Protein AF-A0A533VM87-F1 (afdb_monomer)

Secondary structure (DSSP, 8-state):
-----------SS----------EE-TTT--EE-TT-SB-TTT--B-----S-----TT--EEE-TTT--EEETT-SB-TTT--B-

Structure (mmCIF, N/CA/C/O backbone):
data_AF-A0A533VM87-F1
#
_entry.id   AF-A0A533VM87-F1
#
loop_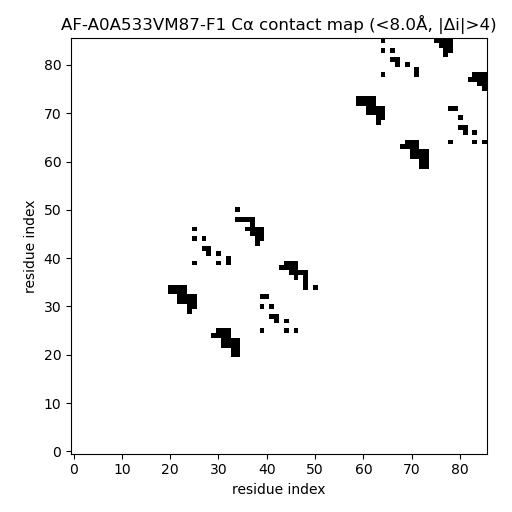
_atom_site.group_PDB
_atom_site.id
_atom_site.type_symbol
_atom_site.label_atom_id
_atom_site.label_alt_id
_atom_site.label_comp_id
_atom_site.label_asym_id
_atom_site.label_entity_id
_atom_site.label_seq_id
_atom_site.pdbx_PDB_ins_code
_atom_site.Cartn_x
_atom_site.Cartn_y
_atom_site.Cartn_z
_atom_site.occupancy
_atom_site.B_iso_or_equiv
_atom_site.auth_seq_id
_atom_site.auth_comp_id
_atom_site.auth_asym_id
_atom_site.auth_atom_id
_atom_site.pdbx_PDB_model_num
ATOM 1 N N . GLY A 1 1 ? 36.889 -53.227 -28.004 1.00 44.31 1 GLY A N 1
ATOM 2 C CA . GLY A 1 1 ? 37.052 -51.789 -27.735 1.00 44.31 1 GLY A CA 1
ATOM 3 C C . GLY A 1 1 ? 36.181 -51.429 -26.558 1.00 44.31 1 GLY A C 1
ATOM 4 O O . GLY A 1 1 ? 34.983 -51.655 -26.631 1.00 44.31 1 GLY A O 1
ATOM 5 N N . ALA A 1 2 ? 36.785 -50.971 -25.463 1.00 45.03 2 ALA A N 1
ATOM 6 C CA . ALA A 1 2 ? 36.073 -50.497 -24.283 1.00 45.03 2 ALA A CA 1
ATOM 7 C C . ALA A 1 2 ? 35.470 -49.113 -24.579 1.00 45.03 2 ALA A C 1
ATOM 9 O O . ALA A 1 2 ? 36.209 -48.165 -24.833 1.00 45.03 2 ALA A O 1
ATOM 10 N N . GLY A 1 3 ? 34.138 -49.016 -24.591 1.00 48.72 3 GLY A N 1
ATOM 11 C CA . GLY A 1 3 ? 33.402 -47.753 -24.651 1.00 48.72 3 GLY A CA 1
ATOM 12 C C . GLY A 1 3 ? 33.062 -47.303 -23.236 1.00 48.72 3 GLY A C 1
ATOM 13 O O . GLY A 1 3 ? 32.159 -47.848 -22.608 1.00 48.72 3 GLY A O 1
ATOM 14 N N . LEU A 1 4 ? 33.844 -46.361 -22.722 1.00 55.69 4 LEU A N 1
ATOM 15 C CA . LEU A 1 4 ? 33.704 -45.760 -21.400 1.00 55.69 4 LEU A CA 1
ATOM 16 C C . LEU A 1 4 ? 32.570 -44.723 -21.389 1.00 55.69 4 LEU A C 1
ATOM 18 O O . LEU A 1 4 ? 32.483 -43.898 -22.292 1.00 55.69 4 LEU A O 1
ATOM 22 N N . GLY A 1 5 ? 31.801 -44.700 -20.297 1.00 49.06 5 GLY A N 1
ATOM 23 C CA . GLY A 1 5 ? 31.255 -43.455 -19.754 1.00 49.06 5 GLY A CA 1
ATOM 24 C C . GLY A 1 5 ? 29.796 -43.148 -20.076 1.00 49.06 5 GLY A C 1
ATOM 25 O O . GLY A 1 5 ? 29.505 -42.201 -20.799 1.00 49.06 5 GLY A O 1
ATOM 26 N N . VAL A 1 6 ? 28.868 -43.863 -19.435 1.00 60.28 6 VAL A N 1
ATOM 27 C CA . VAL A 1 6 ? 27.526 -43.326 -19.163 1.00 60.28 6 VAL A CA 1
ATOM 28 C C . VAL A 1 6 ? 27.669 -42.141 -18.202 1.00 60.28 6 VAL A C 1
ATOM 30 O O . VAL A 1 6 ? 27.721 -42.286 -16.982 1.00 60.28 6 VAL A O 1
ATOM 33 N N . GLY A 1 7 ? 27.852 -40.960 -18.788 1.00 54.28 7 GLY A N 1
ATOM 34 C CA . GLY A 1 7 ? 28.001 -39.705 -18.078 1.00 54.28 7 GLY A CA 1
ATOM 35 C C . GLY A 1 7 ? 26.711 -39.316 -17.364 1.00 54.28 7 GLY A C 1
ATOM 36 O O . GLY A 1 7 ? 25.715 -39.003 -18.001 1.00 54.28 7 GLY A O 1
ATOM 37 N N . TYR A 1 8 ? 26.782 -39.350 -16.036 1.00 59.06 8 TYR A N 1
ATOM 38 C CA . TYR A 1 8 ? 26.229 -38.366 -15.109 1.00 59.06 8 TYR A CA 1
ATOM 39 C C . TYR A 1 8 ? 24.785 -37.901 -15.344 1.00 59.06 8 TYR A C 1
ATOM 41 O O . TYR A 1 8 ? 24.482 -37.039 -16.163 1.00 59.06 8 TYR A O 1
ATOM 49 N N . ALA A 1 9 ? 23.917 -38.403 -14.468 1.00 57.94 9 ALA A N 1
ATOM 50 C CA . ALA A 1 9 ? 22.675 -37.769 -14.070 1.00 57.94 9 ALA A CA 1
ATOM 51 C C . ALA A 1 9 ? 22.860 -36.260 -13.812 1.00 57.94 9 ALA A C 1
ATOM 53 O O . ALA A 1 9 ? 23.408 -35.864 -12.786 1.00 57.94 9 ALA A O 1
ATOM 54 N N . VAL A 1 10 ? 22.350 -35.410 -14.702 1.00 62.00 10 VAL A N 1
ATOM 55 C CA . VAL A 1 10 ? 21.950 -34.051 -14.332 1.00 62.00 10 VAL A CA 1
ATOM 56 C C . VAL A 1 10 ? 20.851 -33.575 -15.276 1.00 62.00 10 VAL A C 1
ATOM 58 O O . VAL A 1 10 ? 20.949 -33.697 -16.492 1.00 62.00 10 VAL A O 1
ATOM 61 N N . GLY A 1 11 ? 19.764 -33.077 -14.701 1.00 49.97 11 GLY A N 1
ATOM 62 C CA . GLY A 1 11 ? 18.583 -32.648 -15.450 1.00 49.97 11 GLY A CA 1
ATOM 63 C C . GLY A 1 11 ? 17.314 -32.552 -14.608 1.00 49.97 11 GLY A C 1
ATOM 64 O O . GLY A 1 11 ? 16.280 -32.122 -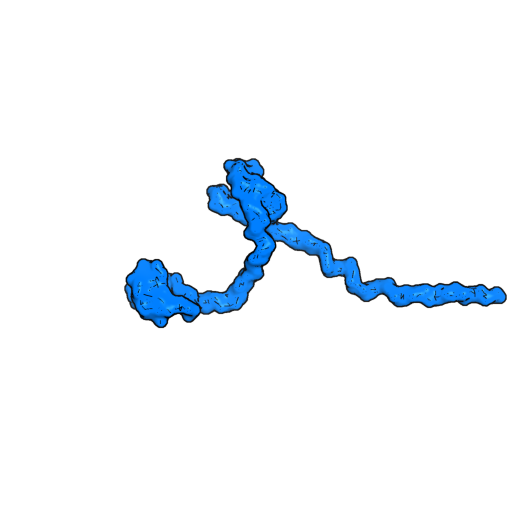15.107 1.00 49.97 11 GLY A O 1
ATOM 65 N N . GLY A 1 12 ? 17.374 -32.910 -13.322 1.00 55.38 12 GLY A N 1
ATOM 66 C CA . GLY A 1 12 ? 16.380 -32.471 -12.352 1.00 55.38 12 GLY A CA 1
ATOM 67 C C . GLY A 1 12 ? 16.507 -30.964 -12.094 1.00 55.38 12 GLY A C 1
ATOM 68 O O . GLY A 1 12 ? 17.526 -30.516 -11.583 1.00 55.38 12 GLY A O 1
ATOM 69 N N . ALA A 1 13 ? 15.444 -30.218 -12.406 1.00 53.34 13 ALA A N 1
ATOM 70 C CA . ALA A 1 13 ? 15.076 -28.943 -11.776 1.00 53.34 13 ALA A CA 1
ATOM 71 C C . ALA A 1 13 ? 15.931 -27.679 -12.049 1.00 53.34 13 ALA A C 1
ATOM 73 O O . ALA A 1 13 ? 16.437 -27.061 -11.118 1.00 53.34 13 ALA A O 1
ATOM 74 N N . MET A 1 14 ? 15.979 -27.184 -13.293 1.00 58.62 14 MET A N 1
ATOM 75 C CA . MET A 1 14 ? 16.523 -25.834 -13.576 1.00 58.62 14 MET A CA 1
ATOM 76 C C . MET A 1 14 ? 15.633 -24.935 -14.448 1.00 58.62 14 MET A C 1
ATOM 78 O O . MET A 1 14 ? 16.123 -24.200 -15.297 1.00 58.62 14 MET A O 1
ATOM 82 N N . ALA A 1 15 ? 14.316 -24.946 -14.217 1.00 51.41 15 ALA A N 1
ATOM 83 C CA . ALA A 1 15 ? 13.390 -24.015 -14.883 1.00 51.41 15 ALA A CA 1
ATOM 84 C C . ALA A 1 15 ? 12.488 -23.213 -13.924 1.00 51.41 15 ALA A C 1
ATOM 86 O O . ALA A 1 15 ? 11.535 -22.569 -14.356 1.00 51.41 15 ALA A O 1
ATOM 87 N N . GLN A 1 16 ? 12.779 -23.205 -12.622 1.00 50.81 16 GLN A N 1
ATOM 88 C CA . GLN A 1 16 ? 12.072 -22.366 -11.647 1.00 50.81 16 GLN A CA 1
ATOM 89 C C . GLN A 1 16 ? 12.900 -21.108 -11.374 1.00 50.81 16 GLN A C 1
ATOM 91 O O . GLN A 1 16 ? 13.582 -21.005 -10.361 1.00 50.81 16 GLN A O 1
ATOM 96 N N . GLY A 1 17 ? 12.895 -20.166 -12.317 1.00 54.94 17 GLY A N 1
ATOM 97 C CA . GLY A 1 17 ? 13.695 -18.944 -12.180 1.00 54.94 17 GLY A CA 1
ATOM 98 C C . GLY A 1 17 ? 13.400 -17.838 -13.187 1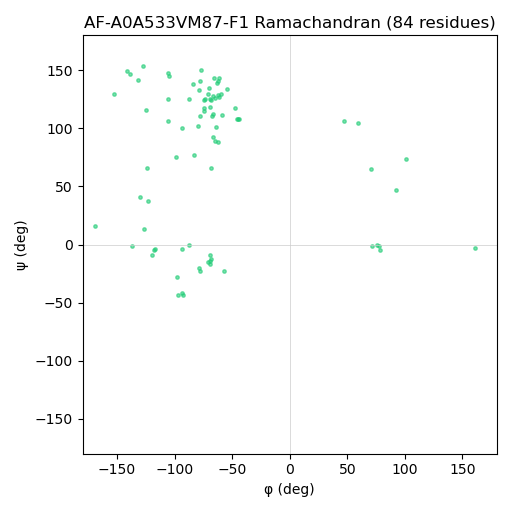.00 54.94 17 GLY A C 1
ATOM 99 O O . GLY A 1 17 ? 14.204 -16.922 -13.323 1.00 54.94 17 GLY A O 1
ATOM 100 N N . MET A 1 18 ? 12.270 -17.889 -13.895 1.00 50.38 18 MET A N 1
ATOM 101 C CA . MET A 1 18 ? 11.854 -16.767 -14.736 1.00 50.38 18 MET A CA 1
ATOM 102 C C . MET A 1 18 ? 11.211 -15.718 -13.831 1.00 50.38 18 MET A C 1
ATOM 104 O O . MET A 1 18 ? 10.082 -15.879 -13.364 1.00 50.38 18 MET A O 1
ATOM 108 N N . ALA A 1 19 ? 11.992 -14.681 -13.537 1.00 47.41 19 ALA A N 1
ATOM 109 C CA . ALA A 1 19 ? 11.597 -13.493 -12.805 1.00 47.41 19 ALA A CA 1
ATOM 110 C C . ALA A 1 19 ? 10.250 -12.973 -13.318 1.00 47.41 19 ALA A C 1
ATOM 112 O O . ALA A 1 19 ? 10.133 -12.421 -14.411 1.00 47.41 19 ALA A O 1
ATOM 113 N N . GLN A 1 20 ? 9.223 -13.159 -12.497 1.00 43.72 20 GLN A N 1
ATOM 114 C CA . GLN A 1 20 ? 7.935 -12.517 -12.664 1.00 43.72 20 GLN A CA 1
ATOM 115 C C . GLN A 1 20 ? 8.198 -11.020 -12.495 1.00 43.72 20 GLN A C 1
ATOM 117 O O . GLN A 1 20 ? 8.411 -10.550 -11.377 1.00 43.72 20 GLN A O 1
ATOM 122 N N . GLY A 1 21 ? 8.272 -10.282 -13.602 1.00 54.41 21 GLY A N 1
ATOM 123 C CA . GLY A 1 21 ? 8.369 -8.827 -13.595 1.00 54.41 21 GLY A CA 1
ATOM 124 C C . GLY A 1 21 ? 7.118 -8.247 -12.943 1.00 54.41 21 GLY A C 1
ATOM 125 O O . GLY A 1 21 ? 6.120 -8.005 -13.612 1.00 54.41 21 GLY A O 1
ATOM 126 N N . GLN A 1 22 ? 7.153 -8.088 -11.622 1.00 61.34 22 GLN A N 1
ATOM 127 C CA . GLN A 1 22 ? 6.087 -7.491 -10.826 1.00 61.34 22 GLN A CA 1
ATOM 128 C C . GLN A 1 22 ? 5.992 -6.010 -11.206 1.00 61.34 22 GLN A C 1
ATOM 130 O O . GLN A 1 22 ? 6.725 -5.182 -10.675 1.00 61.34 22 GLN A O 1
ATOM 135 N N . MET A 1 23 ? 5.134 -5.677 -12.170 1.00 73.69 23 MET A N 1
ATOM 136 C CA . MET A 1 23 ? 4.832 -4.286 -12.503 1.00 73.69 23 MET A CA 1
ATOM 137 C C . MET A 1 23 ? 4.137 -3.643 -11.302 1.00 73.69 23 MET A C 1
ATOM 139 O O . MET A 1 23 ? 3.142 -4.170 -10.806 1.00 73.69 23 MET A O 1
ATOM 143 N N . THR A 1 24 ? 4.660 -2.519 -10.826 1.00 77.06 24 THR A N 1
ATOM 144 C CA . THR A 1 24 ? 4.072 -1.766 -9.716 1.00 77.06 24 THR A CA 1
ATOM 145 C C . THR A 1 24 ? 3.384 -0.517 -10.247 1.00 77.06 24 THR A C 1
ATOM 147 O O . THR A 1 24 ? 3.840 0.078 -11.221 1.00 77.06 24 THR A O 1
ATOM 150 N N . ALA A 1 25 ? 2.272 -0.112 -9.642 1.00 83.31 25 ALA A N 1
ATOM 151 C CA . ALA A 1 25 ? 1.607 1.131 -10.013 1.00 83.31 25 ALA A CA 1
ATOM 152 C C . ALA A 1 25 ? 2.340 2.319 -9.377 1.00 83.31 25 ALA A C 1
ATOM 154 O O . ALA A 1 25 ? 2.643 2.312 -8.182 1.00 83.31 25 ALA A O 1
ATOM 155 N N . CYS A 1 26 ? 2.606 3.358 -10.166 1.00 86.12 26 CYS A N 1
ATOM 156 C CA . CYS A 1 26 ? 3.210 4.582 -9.668 1.00 86.12 26 CYS A CA 1
ATOM 157 C C . CYS A 1 26 ? 2.277 5.227 -8.624 1.00 86.12 26 CYS A C 1
ATOM 159 O O . CYS A 1 26 ? 1.122 5.510 -8.947 1.00 86.12 26 CYS A O 1
ATOM 161 N N . PRO A 1 27 ? 2.753 5.550 -7.410 1.00 82.00 27 PRO A N 1
ATOM 162 C CA . PRO A 1 27 ? 1.915 6.138 -6.363 1.00 82.00 27 PRO A CA 1
ATOM 163 C C . PRO A 1 27 ? 1.449 7.568 -6.677 1.00 82.00 27 PRO A C 1
ATOM 165 O O . PRO A 1 27 ? 0.588 8.090 -5.980 1.00 82.00 27 PRO A O 1
ATOM 168 N N . ASN A 1 28 ? 2.026 8.218 -7.693 1.00 83.88 28 ASN A N 1
ATOM 169 C CA . ASN A 1 28 ? 1.687 9.590 -8.064 1.00 83.88 28 ASN A CA 1
ATOM 170 C C . ASN A 1 28 ? 0.672 9.674 -9.215 1.00 83.88 28 ASN A C 1
ATOM 172 O O . ASN A 1 28 ? -0.264 10.458 -9.129 1.00 83.88 28 ASN A O 1
ATOM 176 N N . CYS A 1 29 ? 0.831 8.861 -10.267 1.00 88.19 29 CYS A N 1
ATOM 177 C CA . CYS A 1 29 ? -0.031 8.908 -11.460 1.00 88.19 29 CYS A CA 1
ATOM 178 C C . CYS A 1 29 ? -0.796 7.606 -11.744 1.00 88.19 29 CYS A C 1
ATOM 180 O O . CYS A 1 29 ? -1.634 7.575 -12.638 1.00 88.19 29 CYS A O 1
ATOM 182 N N . GLY A 1 30 ? -0.502 6.516 -11.029 1.00 83.88 30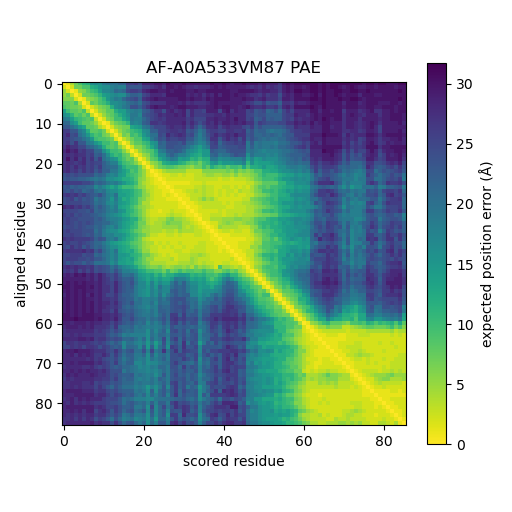 GLY A N 1
ATOM 183 C CA . GLY A 1 30 ? -1.147 5.215 -11.224 1.00 83.88 30 GLY A CA 1
ATOM 184 C C . GLY A 1 30 ? -0.651 4.411 -12.429 1.00 83.88 30 GLY A C 1
ATOM 185 O O . GLY A 1 30 ? -1.107 3.287 -12.621 1.00 83.88 30 GLY A O 1
ATOM 186 N N . THR A 1 31 ? 0.289 4.931 -13.228 1.00 87.00 31 THR A N 1
ATOM 187 C CA . THR A 1 31 ? 0.827 4.182 -14.374 1.00 87.00 31 THR A CA 1
ATOM 188 C C . THR A 1 31 ? 1.604 2.946 -13.921 1.00 87.00 31 THR A C 1
ATOM 190 O O . THR A 1 31 ? 2.307 2.986 -12.908 1.00 87.00 31 THR A O 1
ATOM 193 N N . LEU A 1 32 ? 1.504 1.852 -14.673 1.00 85.50 32 LEU A N 1
ATOM 194 C CA . LEU A 1 32 ? 2.258 0.633 -14.398 1.00 85.50 32 LEU A CA 1
ATOM 195 C C . LEU A 1 32 ? 3.717 0.830 -14.803 1.00 85.50 32 LEU A C 1
ATOM 197 O O . LEU A 1 32 ? 4.020 1.165 -15.947 1.00 85.50 32 LEU A O 1
ATOM 201 N N . ILE A 1 33 ? 4.621 0.611 -13.856 1.00 86.25 33 ILE A N 1
ATOM 202 C CA . ILE A 1 33 ? 6.056 0.770 -14.045 1.00 86.25 33 ILE A CA 1
ATOM 203 C C . ILE A 1 33 ? 6.821 -0.492 -13.621 1.00 86.25 33 ILE A C 1
ATOM 205 O O . ILE A 1 33 ? 6.373 -1.240 -12.746 1.00 86.25 33 ILE A O 1
ATOM 209 N N . PRO A 1 34 ? 8.006 -0.729 -14.200 1.00 81.69 34 PRO A N 1
ATOM 210 C CA . PRO A 1 34 ? 8.897 -1.787 -13.747 1.00 81.69 34 PRO A CA 1
ATOM 211 C C . PRO A 1 34 ? 9.342 -1.570 -12.289 1.00 81.69 34 PRO A C 1
ATOM 213 O O . PRO A 1 34 ? 9.625 -0.434 -11.900 1.00 81.69 34 PRO A O 1
ATOM 216 N N . PRO A 1 35 ? 9.494 -2.635 -11.485 1.00 71.94 35 PRO A N 1
ATOM 217 C CA . PRO A 1 35 ? 9.883 -2.532 -10.074 1.00 71.94 35 PRO A CA 1
ATOM 218 C C . PRO A 1 35 ? 11.343 -2.079 -9.889 1.00 71.94 35 PRO A C 1
ATOM 220 O O . PRO A 1 35 ? 11.742 -1.645 -8.811 1.00 71.94 35 PRO A O 1
ATOM 223 N N . ASN A 1 36 ? 12.151 -2.174 -10.946 1.00 73.75 36 ASN A N 1
ATOM 224 C CA . ASN A 1 36 ? 13.537 -1.720 -11.015 1.00 73.75 36 ASN A CA 1
ATOM 225 C C . ASN A 1 36 ? 13.689 -0.290 -11.570 1.00 73.75 36 ASN A C 1
ATOM 227 O O . ASN A 1 36 ? 14.809 0.231 -11.587 1.00 73.75 36 ASN A O 1
ATOM 231 N N . SER A 1 37 ? 12.604 0.361 -12.004 1.00 78.44 37 SER A N 1
ATOM 232 C CA . SER A 1 37 ? 12.657 1.744 -12.483 1.00 78.44 37 SER A CA 1
ATOM 233 C C . SER A 1 37 ? 12.888 2.711 -11.327 1.00 78.44 37 SER A C 1
ATOM 235 O O . SER A 1 37 ? 12.178 2.677 -10.331 1.00 78.44 37 SER A O 1
ATOM 237 N N . LYS A 1 38 ? 13.879 3.599 -11.471 1.00 82.12 38 LYS A N 1
ATOM 238 C CA . LYS A 1 38 ? 14.210 4.657 -10.494 1.00 82.12 38 LYS A CA 1
ATOM 239 C C . LYS A 1 38 ? 13.256 5.852 -10.560 1.00 82.12 38 LYS A C 1
ATOM 241 O O . LYS A 1 38 ? 13.127 6.591 -9.591 1.00 82.12 38 LYS A O 1
ATOM 246 N N . PHE A 1 39 ? 12.590 6.039 -11.697 1.00 87.75 39 PHE A N 1
ATOM 247 C CA . PHE A 1 39 ? 11.672 7.143 -11.959 1.00 87.75 39 PHE A CA 1
ATOM 248 C C . PHE A 1 39 ? 10.484 6.636 -12.773 1.00 87.75 39 PHE A C 1
ATOM 250 O O . PHE A 1 39 ? 10.619 5.711 -13.577 1.00 87.75 39 PHE A O 1
ATOM 257 N N . CYS A 1 40 ? 9.321 7.249 -12.577 1.00 89.31 40 CYS A N 1
ATOM 258 C CA . CYS A 1 40 ? 8.151 6.987 -13.397 1.00 89.31 40 CYS A CA 1
ATOM 259 C C . CYS A 1 40 ? 8.315 7.637 -14.787 1.00 89.31 40 CYS A C 1
ATOM 261 O O . CYS A 1 40 ? 8.502 8.852 -14.847 1.00 89.31 40 CYS A O 1
ATOM 263 N N . PRO A 1 41 ? 8.189 6.891 -15.902 1.00 87.75 41 PRO A N 1
ATOM 264 C CA . PRO A 1 41 ? 8.333 7.443 -17.252 1.00 87.75 41 PRO A CA 1
ATOM 265 C C . PRO A 1 41 ? 7.165 8.347 -17.671 1.00 87.75 41 PRO A C 1
ATOM 267 O O . PRO A 1 41 ? 7.280 9.068 -18.653 1.00 87.75 41 PRO A O 1
ATOM 270 N N . ASN A 1 42 ? 6.038 8.305 -16.955 1.00 89.56 42 ASN A N 1
ATOM 271 C CA . ASN A 1 42 ? 4.866 9.112 -17.283 1.00 89.56 42 ASN A CA 1
ATOM 272 C C . ASN A 1 42 ? 4.848 10.457 -16.542 1.00 89.56 42 ASN A C 1
ATOM 274 O O . ASN A 1 42 ? 4.565 11.480 -17.151 1.00 89.56 42 ASN A O 1
ATOM 278 N N . CYS A 1 43 ? 5.174 10.466 -15.244 1.00 90.19 43 CYS A N 1
ATOM 279 C CA . CYS A 1 43 ? 5.073 11.666 -14.403 1.00 90.19 43 CYS A CA 1
ATOM 280 C C . CYS A 1 43 ? 6.409 12.148 -13.811 1.00 90.19 43 CYS A C 1
ATOM 282 O O . CYS A 1 43 ? 6.442 13.166 -13.127 1.00 90.19 43 CYS A O 1
ATOM 284 N N . GLY A 1 44 ? 7.510 11.414 -14.007 1.00 86.75 44 GLY A N 1
ATOM 285 C CA . GLY A 1 44 ? 8.836 11.772 -13.488 1.00 86.75 44 GLY A CA 1
ATOM 286 C C . GLY A 1 44 ? 9.047 11.521 -11.989 1.00 86.75 44 GLY A C 1
ATOM 287 O O . GLY A 1 44 ? 10.139 11.762 -11.477 1.00 86.75 44 GLY A O 1
ATOM 288 N N . THR A 1 45 ? 8.048 11.012 -11.258 1.00 87.62 45 THR A N 1
ATOM 289 C CA . THR A 1 45 ? 8.174 10.753 -9.813 1.00 87.62 45 THR A CA 1
ATOM 290 C C . THR A 1 45 ? 9.251 9.709 -9.518 1.00 87.62 45 THR A C 1
ATOM 292 O O . THR A 1 45 ? 9.202 8.600 -10.056 1.00 87.62 45 THR A O 1
ATOM 295 N N . GLN A 1 46 ? 10.177 10.025 -8.607 1.00 83.50 46 GLN A N 1
ATOM 296 C CA . GLN A 1 46 ? 11.172 9.076 -8.102 1.00 83.50 46 GLN A CA 1
ATOM 297 C C . GLN A 1 46 ? 10.506 7.875 -7.438 1.00 83.50 46 GLN A C 1
ATOM 299 O O . GLN A 1 46 ? 9.633 8.012 -6.585 1.00 83.50 46 GLN A O 1
ATOM 304 N N . GLN A 1 47 ? 10.927 6.692 -7.853 1.00 77.31 47 GLN A N 1
ATOM 305 C CA . GLN A 1 47 ? 10.472 5.420 -7.328 1.00 77.31 47 GLN A CA 1
ATOM 306 C C . GLN A 1 47 ? 11.608 4.893 -6.463 1.00 77.31 47 GLN A C 1
ATOM 308 O O . GLN A 1 47 ? 12.667 4.492 -6.953 1.00 77.31 47 GLN A O 1
ATOM 313 N N . THR A 1 48 ? 11.427 4.957 -5.150 1.00 61.25 48 THR A N 1
ATOM 314 C CA . THR A 1 48 ? 12.343 4.303 -4.225 1.00 61.25 48 THR A CA 1
ATOM 315 C C . THR A 1 48 ? 12.173 2.806 -4.431 1.00 61.25 48 THR A C 1
ATOM 317 O O . THR A 1 48 ? 11.118 2.242 -4.160 1.00 61.25 48 THR A O 1
ATOM 320 N N . ALA A 1 49 ? 13.202 2.171 -4.991 1.00 57.44 49 ALA A N 1
ATOM 321 C CA . ALA A 1 49 ? 13.260 0.736 -5.243 1.00 57.44 49 ALA A CA 1
ATOM 322 C C . ALA A 1 49 ? 13.330 -0.046 -3.913 1.00 57.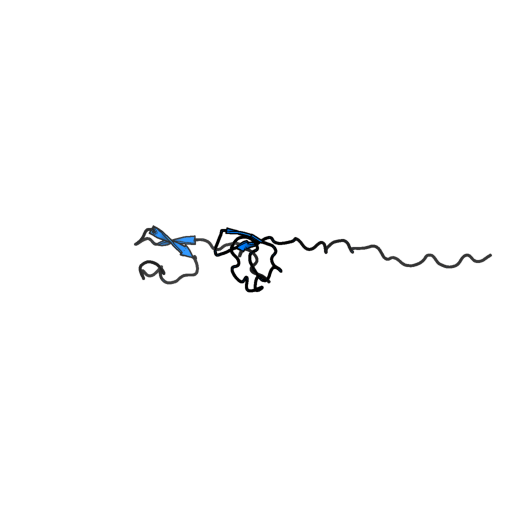44 49 ALA A C 1
ATOM 324 O O . ALA A 1 49 ? 14.330 -0.678 -3.599 1.00 57.44 49 ALA A O 1
ATOM 325 N N . THR A 1 50 ? 12.258 0.021 -3.129 1.00 47.97 50 THR A N 1
ATOM 326 C CA . THR A 1 50 ? 11.940 -0.830 -1.982 1.00 47.97 50 THR A CA 1
ATOM 327 C C . THR A 1 50 ? 10.571 -1.433 -2.271 1.00 47.97 50 THR A C 1
ATOM 329 O O . THR A 1 50 ? 9.563 -1.147 -1.639 1.00 47.97 50 THR A O 1
ATOM 332 N N . ALA A 1 51 ? 10.532 -2.259 -3.309 1.00 50.53 51 ALA A N 1
ATOM 333 C CA . ALA A 1 51 ? 9.478 -3.246 -3.502 1.00 50.53 51 ALA A CA 1
ATOM 334 C C . ALA A 1 51 ? 10.109 -4.641 -3.614 1.00 50.53 51 ALA A C 1
ATOM 336 O O . ALA A 1 51 ? 9.674 -5.488 -4.384 1.00 50.53 51 ALA A O 1
ATOM 337 N N . ALA A 1 52 ? 11.157 -4.888 -2.823 1.00 48.81 52 ALA A N 1
ATOM 338 C CA . ALA A 1 52 ? 11.414 -6.232 -2.342 1.00 48.81 52 ALA A CA 1
ATOM 339 C C . ALA A 1 52 ? 10.427 -6.478 -1.192 1.00 48.81 52 ALA A C 1
ATOM 341 O O . ALA A 1 52 ? 10.529 -5.859 -0.138 1.00 48.81 52 ALA A O 1
ATOM 342 N N . ALA A 1 53 ? 9.461 -7.360 -1.446 1.00 49.00 53 ALA A N 1
ATOM 343 C CA . ALA A 1 53 ? 8.541 -7.955 -0.482 1.00 49.00 53 ALA A CA 1
ATOM 344 C C . ALA A 1 53 ? 7.644 -6.990 0.319 1.00 49.00 53 ALA A C 1
ATOM 346 O O . ALA A 1 53 ? 7.986 -6.530 1.402 1.00 49.00 53 ALA A O 1
ATOM 347 N N . GLN A 1 54 ? 6.370 -6.937 -0.065 1.00 45.09 54 GLN A N 1
ATOM 348 C CA . GLN A 1 54 ? 5.409 -7.586 0.823 1.00 45.09 54 GLN A CA 1
ATOM 349 C C . GLN A 1 54 ? 4.611 -8.601 0.003 1.00 45.09 54 GLN A C 1
ATOM 351 O O . GLN A 1 54 ? 3.903 -8.192 -0.917 1.00 45.09 54 GLN A O 1
ATOM 356 N N . PRO A 1 55 ? 4.702 -9.915 0.291 1.00 47.44 55 PRO A N 1
ATOM 357 C CA . PRO A 1 55 ? 3.655 -10.818 -0.155 1.00 47.44 55 PRO A CA 1
ATOM 358 C C . PRO A 1 55 ? 2.342 -10.244 0.374 1.00 47.44 55 PRO A C 1
ATOM 360 O O . PRO A 1 55 ? 2.276 -9.815 1.531 1.00 47.44 55 PRO A O 1
ATOM 363 N N . ALA A 1 56 ? 1.320 -10.186 -0.478 1.00 50.03 56 ALA A N 1
ATOM 364 C CA . ALA A 1 56 ? -0.041 -9.919 -0.045 1.00 50.03 56 ALA A CA 1
ATOM 365 C C . ALA A 1 56 ? -0.299 -10.779 1.195 1.00 50.03 56 ALA A C 1
ATOM 367 O O . ALA A 1 56 ? -0.322 -12.002 1.093 1.00 50.03 56 ALA A O 1
ATOM 368 N N . LYS A 1 57 ? -0.374 -10.155 2.379 1.00 47.56 57 LYS A N 1
ATOM 369 C CA . LYS A 1 57 ? -0.566 -10.879 3.635 1.00 47.56 57 LYS A CA 1
ATOM 370 C C . LYS A 1 57 ? -1.885 -11.642 3.502 1.00 47.56 57 LYS A C 1
ATOM 372 O O . LYS A 1 57 ? -2.929 -10.982 3.473 1.00 47.56 57 LYS A O 1
ATOM 377 N N . PRO A 1 58 ? -1.886 -12.984 3.423 1.00 55.56 58 PRO A N 1
ATOM 378 C CA . PRO A 1 58 ? -3.129 -13.729 3.400 1.00 55.56 58 PRO A CA 1
ATOM 379 C C . PRO A 1 58 ? -3.7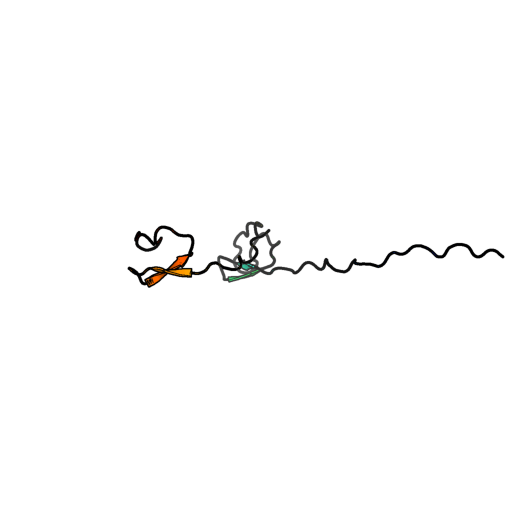53 -13.577 4.790 1.00 55.56 58 PRO A C 1
ATOM 381 O O . PRO A 1 58 ? -3.098 -13.836 5.798 1.00 55.56 58 PRO A O 1
ATOM 384 N N . GLY A 1 59 ? -4.994 -13.098 4.861 1.00 50.47 59 GLY A N 1
ATOM 385 C CA . GLY A 1 59 ? -5.777 -13.143 6.098 1.00 50.47 59 GLY A CA 1
ATOM 386 C C . GLY A 1 59 ? -5.686 -11.920 7.010 1.00 50.47 59 GLY A C 1
ATOM 387 O O . GLY A 1 59 ? -5.572 -12.060 8.227 1.00 50.47 59 GLY A O 1
ATOM 388 N N . ARG A 1 60 ? -5.817 -10.699 6.478 1.00 50.78 60 ARG A N 1
ATOM 389 C CA . ARG A 1 60 ? -6.251 -9.576 7.325 1.00 50.78 60 ARG A CA 1
ATOM 390 C C . ARG A 1 60 ? -7.779 -9.596 7.407 1.00 50.78 60 ARG A C 1
ATOM 392 O O . ARG A 1 60 ? -8.442 -8.804 6.740 1.00 50.78 60 ARG A O 1
ATOM 399 N N . SER A 1 61 ? -8.329 -10.507 8.217 1.00 59.56 61 SER A N 1
ATOM 400 C CA . SER A 1 61 ? -9.735 -10.438 8.630 1.00 59.56 61 SER A CA 1
ATOM 401 C C . SER A 1 61 ? -9.998 -9.003 9.077 1.00 59.56 61 SER A C 1
ATOM 403 O O . SER A 1 61 ? -9.299 -8.468 9.936 1.00 59.56 61 SER A O 1
ATOM 405 N N . THR A 1 62 ? -10.893 -8.319 8.384 1.00 73.75 62 THR A N 1
ATOM 406 C CA . THR A 1 62 ? -11.217 -6.920 8.640 1.00 73.75 62 THR A CA 1
ATOM 407 C C . THR A 1 62 ? -12.573 -6.914 9.313 1.00 73.75 62 THR A C 1
ATOM 409 O O . THR A 1 62 ? -13.515 -7.50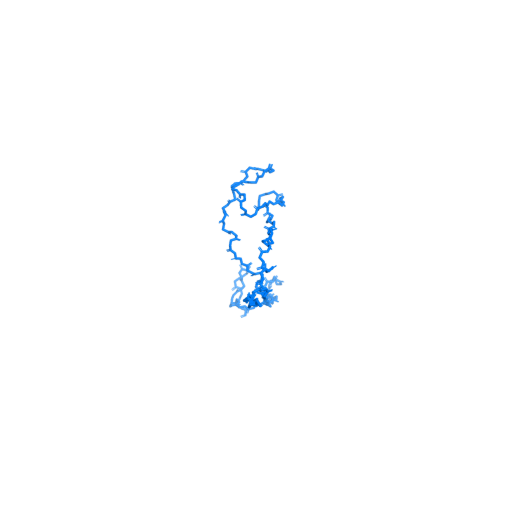9 8.799 1.00 73.75 62 THR A O 1
ATOM 412 N N . LYS A 1 63 ? -12.659 -6.286 10.484 1.00 87.31 63 LYS A N 1
ATOM 413 C CA . LYS A 1 63 ? -13.906 -6.112 11.228 1.00 87.31 63 LYS A CA 1
ATOM 414 C C . LYS A 1 63 ? -14.367 -4.669 11.108 1.00 87.31 63 LYS A C 1
ATOM 416 O O . LYS A 1 63 ? -13.546 -3.757 11.023 1.00 87.31 63 LYS A O 1
ATOM 421 N N . PHE A 1 64 ? -15.671 -4.447 11.104 1.00 89.69 64 PHE A N 1
ATOM 422 C CA . PHE A 1 64 ? -16.216 -3.095 11.086 1.00 89.69 64 PHE A CA 1
ATOM 423 C C . PHE A 1 64 ? -16.272 -2.541 12.506 1.00 89.69 64 PHE A C 1
ATOM 425 O O . PHE A 1 64 ? -16.601 -3.249 13.459 1.00 89.69 64 PHE A O 1
ATOM 432 N N . CYS A 1 65 ? -15.905 -1.273 12.665 1.00 92.25 65 CYS A N 1
ATOM 433 C CA . CYS A 1 65 ? -16.044 -0.593 13.939 1.00 92.25 65 CYS A CA 1
ATOM 434 C C . CYS A 1 65 ? -17.539 -0.386 14.243 1.00 92.25 65 CYS A C 1
ATOM 436 O O . CYS A 1 65 ? -18.216 0.246 13.436 1.00 92.25 65 CYS A O 1
ATOM 438 N N . PRO A 1 66 ? -18.057 -0.830 15.403 1.00 90.75 66 PRO A N 1
ATOM 439 C CA . PRO A 1 66 ? -19.479 -0.695 15.730 1.00 90.75 66 PRO A CA 1
ATOM 440 C C . PRO A 1 66 ? -19.911 0.755 15.989 1.00 90.75 66 PRO A C 1
ATOM 442 O O . PRO A 1 66 ? -21.099 1.040 16.023 1.00 90.75 66 PRO A O 1
ATOM 445 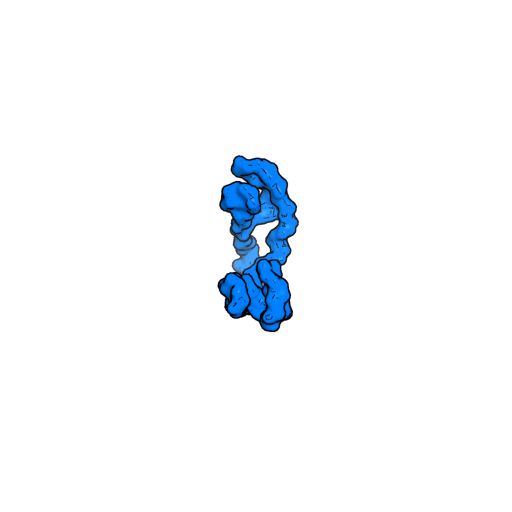N N . ASN A 1 67 ? -18.962 1.677 16.186 1.00 93.88 67 ASN A N 1
ATOM 446 C CA . ASN A 1 67 ? -19.260 3.083 16.453 1.00 93.88 67 ASN A CA 1
ATOM 447 C C . ASN A 1 67 ? -19.270 3.948 15.182 1.00 93.88 67 ASN A C 1
ATOM 449 O O . ASN A 1 67 ? -20.145 4.789 15.036 1.00 93.88 67 ASN A O 1
ATOM 453 N N . CYS A 1 68 ? -18.322 3.743 14.259 1.00 93.38 68 CYS A N 1
ATOM 454 C CA . CYS A 1 68 ? -18.198 4.573 13.052 1.00 93.38 68 CYS A CA 1
ATOM 455 C C . CYS A 1 68 ? -18.412 3.816 11.733 1.00 93.38 68 CYS A C 1
ATOM 457 O O . CYS A 1 68 ? -18.325 4.417 10.666 1.00 93.38 68 CYS A O 1
ATOM 459 N N . GLY A 1 69 ? -18.615 2.496 11.775 1.00 89.19 69 GLY A N 1
ATOM 460 C CA . GLY A 1 69 ? -18.861 1.659 10.597 1.00 89.19 69 GLY A CA 1
ATOM 461 C C . GLY A 1 69 ? -17.654 1.445 9.679 1.00 89.19 69 GLY A C 1
ATOM 462 O O . GLY A 1 69 ? -17.760 0.722 8.695 1.00 89.19 69 GLY A O 1
ATOM 463 N N . LYS A 1 70 ? -16.488 2.038 9.969 1.00 91.00 70 LYS A N 1
ATOM 464 C CA . LYS A 1 70 ? -15.295 1.881 9.124 1.00 91.00 70 LYS A CA 1
ATOM 465 C C . LYS A 1 70 ? -14.610 0.534 9.342 1.00 91.00 70 LYS A C 1
ATOM 467 O O . LYS A 1 70 ? -14.625 -0.027 10.437 1.00 91.00 70 LYS A O 1
ATOM 472 N N . SER A 1 71 ? -13.972 0.046 8.286 1.00 88.94 71 SER A N 1
ATOM 473 C CA . SER A 1 71 ? -13.155 -1.165 8.275 1.00 88.94 71 SER A CA 1
ATOM 474 C C . SER A 1 71 ? -11.901 -1.003 9.131 1.00 88.94 71 SER A C 1
ATOM 476 O O . SER A 1 71 ? -11.125 -0.063 8.936 1.00 88.94 71 SER A O 1
ATOM 478 N N . VAL A 1 72 ? -11.668 -1.944 10.043 1.00 90.06 72 VAL A N 1
ATOM 479 C CA . VAL A 1 72 ? -10.478 -1.992 10.889 1.00 90.06 72 VAL A CA 1
ATOM 480 C C . VAL A 1 72 ? -9.875 -3.396 10.871 1.00 90.06 72 VAL A C 1
ATOM 482 O O . VAL A 1 72 ? -10.585 -4.397 10.849 1.00 90.06 72 VAL A O 1
ATOM 485 N N . GLY A 1 73 ? -8.544 -3.491 10.861 1.00 85.44 73 GLY A N 1
ATOM 486 C CA . GLY A 1 73 ? -7.867 -4.788 10.890 1.00 85.44 73 GLY A CA 1
ATOM 487 C C . GLY A 1 73 ? -8.180 -5.565 12.173 1.00 85.44 73 GLY A C 1
ATOM 488 O O . GLY A 1 73 ? -8.211 -4.976 13.252 1.00 85.44 73 GLY A O 1
ATOM 489 N N . ALA A 1 74 ? -8.361 -6.886 12.077 1.00 78.56 74 ALA A N 1
ATOM 490 C CA . ALA A 1 74 ? -8.720 -7.743 13.215 1.00 78.56 74 ALA A CA 1
ATOM 491 C C . ALA A 1 74 ? -7.741 -7.682 14.396 1.00 78.56 74 ALA A C 1
ATOM 493 O O . ALA A 1 74 ? -8.134 -7.968 15.519 1.00 78.56 74 ALA A O 1
ATOM 494 N N . SER A 1 75 ? -6.488 -7.287 14.163 1.00 79.44 75 SER A N 1
ATOM 495 C CA . SER A 1 75 ? -5.474 -7.178 15.216 1.00 79.44 75 SER A CA 1
ATOM 496 C C . SER A 1 75 ? -5.464 -5.818 15.936 1.00 79.44 75 SER A C 1
ATOM 498 O O . SER A 1 75 ? -4.634 -5.613 16.822 1.00 79.44 75 SER A O 1
ATOM 500 N N . GLN A 1 76 ? -6.332 -4.873 15.555 1.00 80.69 76 GLN A N 1
ATOM 501 C CA . GLN A 1 76 ? -6.347 -3.522 16.120 1.00 80.69 76 GLN A CA 1
ATOM 502 C C . GLN A 1 76 ? -7.216 -3.456 17.381 1.00 80.69 76 GLN A C 1
ATOM 504 O O . GLN A 1 76 ? -8.405 -3.759 17.340 1.00 80.69 76 GLN A O 1
ATOM 509 N N . LYS A 1 77 ? -6.619 -2.975 18.478 1.00 89.00 77 LYS A N 1
ATOM 510 C CA . LYS A 1 77 ? -7.257 -2.789 19.798 1.00 89.00 77 LYS A CA 1
ATOM 511 C C . LYS A 1 77 ? -8.119 -1.521 19.874 1.00 89.00 77 LYS A C 1
ATOM 513 O O . LYS A 1 77 ? -8.983 -1.401 20.735 1.00 89.00 77 LYS A O 1
ATOM 518 N N . PHE A 1 78 ? -7.870 -0.572 18.971 1.00 91.56 78 PHE A N 1
ATOM 519 C CA . PHE A 1 78 ? -8.572 0.704 18.864 1.00 91.56 78 PHE A CA 1
ATOM 520 C C . PHE A 1 78 ? -8.835 1.029 17.396 1.00 91.56 78 PHE A C 1
ATOM 522 O O . PHE A 1 78 ? -8.040 0.688 16.514 1.00 91.56 78 PHE A O 1
ATOM 529 N N . CYS A 1 79 ? -9.950 1.697 17.131 1.00 92.75 79 CYS A N 1
ATOM 530 C CA . CYS A 1 79 ? -10.322 2.148 15.807 1.00 92.75 79 CYS A CA 1
ATOM 531 C C . CYS A 1 79 ? -9.463 3.361 15.424 1.00 92.75 79 CYS A C 1
ATOM 533 O O . CYS A 1 79 ? -9.598 4.408 16.055 1.00 92.75 79 CYS A O 1
ATOM 535 N N . PRO A 1 80 ? -8.639 3.281 14.365 1.00 88.31 80 PRO A N 1
ATOM 536 C CA . PRO A 1 80 ? -7.792 4.396 13.944 1.00 88.31 80 PRO A CA 1
ATOM 537 C C . PRO A 1 80 ? -8.594 5.571 13.364 1.00 88.31 80 PRO A C 1
ATOM 539 O O . PRO A 1 80 ? -8.030 6.627 13.120 1.00 88.31 80 PRO A O 1
ATOM 542 N N . ASN A 1 81 ? -9.899 5.395 13.131 1.00 89.12 81 ASN A N 1
ATOM 543 C CA . ASN A 1 81 ? -10.746 6.426 12.539 1.00 89.12 81 ASN A CA 1
ATOM 544 C C . ASN A 1 81 ? -11.543 7.239 13.567 1.00 89.12 81 ASN A C 1
ATOM 546 O O . ASN A 1 81 ? -11.903 8.372 13.278 1.00 89.12 81 ASN A O 1
ATOM 550 N N . CYS A 1 82 ? -11.874 6.662 14.727 1.00 92.81 82 CYS A N 1
ATOM 551 C CA . CYS A 1 82 ? -12.688 7.341 15.746 1.00 92.81 82 CYS A CA 1
ATOM 552 C C . CYS A 1 82 ? -12.188 7.157 17.187 1.00 92.81 82 CYS A C 1
ATOM 554 O O . CYS A 1 82 ? -12.809 7.665 18.110 1.00 92.81 82 CYS A O 1
ATOM 556 N N . GLY A 1 83 ? -11.104 6.405 17.408 1.00 89.75 83 GLY A N 1
ATOM 557 C CA . GLY A 1 83 ? -10.536 6.162 18.739 1.00 89.75 83 GLY A CA 1
ATOM 558 C C . GLY A 1 83 ? -11.274 5.119 19.587 1.00 89.75 83 GLY A C 1
ATOM 559 O O . GLY A 1 83 ? -10.787 4.754 20.653 1.00 89.75 83 GLY A O 1
ATOM 560 N N . GLN A 1 84 ? -12.410 4.590 19.119 1.00 92.69 84 GLN A N 1
ATOM 561 C CA . GLN A 1 84 ? -13.201 3.602 19.862 1.00 92.69 84 GLN A CA 1
ATOM 562 C C . GLN A 1 84 ? -12.424 2.299 20.098 1.00 92.69 84 GLN A C 1
ATOM 564 O O . GLN A 1 84 ? -11.775 1.792 19.181 1.00 92.69 84 GLN A O 1
ATOM 569 N N . LYS A 1 85 ? -12.534 1.709 21.293 1.00 91.62 85 LYS A N 1
ATOM 570 C CA . LYS A 1 85 ? -11.922 0.405 21.605 1.00 91.62 85 LYS A CA 1
ATOM 571 C C . LYS A 1 85 ? -12.636 -0.726 20.848 1.00 91.62 85 LYS A C 1
ATOM 573 O O . LYS A 1 85 ? -13.864 -0.734 20.777 1.00 91.62 85 LYS A O 1
ATOM 578 N N . LEU A 1 86 ? -11.868 -1.639 20.254 1.00 83.88 86 LEU A N 1
ATOM 579 C CA . LEU A 1 86 ? -12.326 -2.677 19.324 1.00 83.88 86 LEU A CA 1
ATOM 580 C C . LEU A 1 86 ? -12.234 -4.081 19.909 1.00 83.88 86 LEU A C 1
ATOM 582 O O . LEU A 1 86 ? -11.286 -4.352 20.669 1.00 83.88 86 LEU A O 1
#

Solvent-accessible surface area (backbone atoms only — not comparable to full-atom values): 6084 Å² total; per-residue (Å²): 133,90,84,82,74,91,75,70,96,80,80,84,84,88,78,92,75,79,78,76,81,59,64,39,61,38,91,87,79,58,51,79,37,60,57,84,39,59,47,39,92,86,78,62,51,74,38,78,74,74,76,79,77,77,74,81,73,84,80,74,55,65,42,64,39,93,86,77,66,48,81,37,56,68,88,45,62,48,36,94,87,76,66,48,80,93

pLDDT: mean 71.86, std 17.33, range [43.72, 93.88]

Mean predicted aligned error: 17.51 Å

Nearest PDB structures (foldseek):
  7mnu-assembly1_B  TM=7.943E-01  e=1.011E+00  Homo sapiens
  2cr8-assembly1_A  TM=7.208E-01  e=1.675E+00  Homo sapiens
  7mnv-assembly1_B  TM=6.317E-01  e=8.747E-01  Homo sapiens
  9dby-assembly1_M  TM=7.121E-01  e=6.146E+00  Homo sapiens

Foldseek 3Di:
DDDDDPDDDDDPDDPPDDDPQPFDQDPPPRDTHGLPDQADPPPRHGDDSPPPDDDPPPDQPWDADPPPRDTDGPPDQADPVPR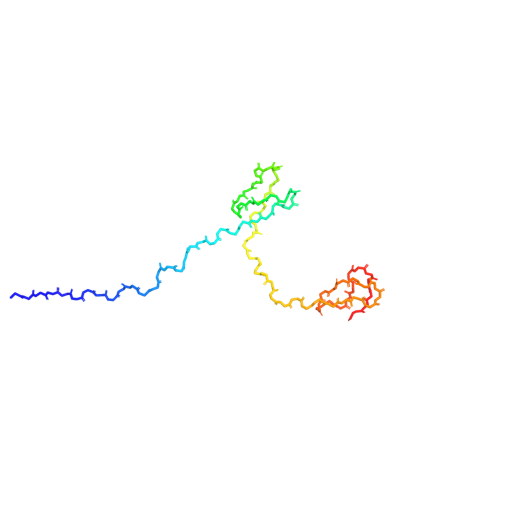HGD

Sequence (86 aa):
GAGLGVGYAVGGAMAQGMAQGQMTACPNCGTLIPPNSKFCPNCGTQQTATAAAQPAKPGRSTKFCPNCGKSVGASQKFCPNCGQKL

Radius of gyration: 24.92 Å; Cα contacts (8 Å, |Δi|>4): 85; chains: 1; bounding box: 56×64×49 Å